Protein AF-A0A7Y0QNZ6-F1 (afdb_monomer)

Mean predicted aligned error: 6.12 Å

Sequence (111 aa):
MGSPKWREQPIQVTLFGSAARREMRHDSDIDLLFIVADGVGDQLYEAISDLAIDAYRLTGNDVRPMVYEVAEVHPAPIFDSIGREGVHIFGDSHWLSRQLNALTTPSLMPT

Solvent-accessible surface area (backbone atoms only — not comparable to full-atom values): 6586 Å² total; per-residue (Å²): 133,80,75,83,80,62,91,62,70,58,54,25,30,32,34,22,67,47,50,42,70,72,65,59,54,91,86,38,57,42,37,32,42,35,35,31,59,71,86,67,61,68,68,48,58,51,52,53,52,52,47,31,53,52,47,21,75,74,68,72,28,56,47,46,80,44,79,39,38,56,87,70,67,62,91,45,76,66,56,57,50,39,72,74,51,36,40,76,74,42,64,50,84,57,50,67,62,52,53,45,50,61,73,67,52,76,82,79,74,84,129

Nearest PDB structures (foldseek):
  7bxo-assembly1_A  TM=7.106E-01  e=1.314E-05  Shewanella oneidensis MR-1
  8xeh-assembly1_E  TM=7.615E-01  e=7.103E-04  Legionella pneumophila
  8xeo-assembly1_A  TM=6.891E-01  e=8.671E-04  Legionella pneumophila
  3byr-assembly1_A-2  TM=7.291E-01  e=3.016E-01  Thermus thermophilus
  3byp-assembly1_B  TM=7.666E-01  e=9.339E-01  unclassified

pLDDT: mean 88.0, std 13.65, range [37.84, 98.31]

Secondary structure (DSSP, 8-state):
-PPP--SS--SEEEEEHHHHTT---TT--EEEEEEE-TT--HHHHHHHHHHHHHHHHHHSSPEEEEEEEGGG----HHHHHHHHH-EEEEE-TTHHHHHHHHHHS------

Structure (mmCIF, N/CA/C/O backbone):
data_AF-A0A7Y0QNZ6-F1
#
_entry.id   AF-A0A7Y0QNZ6-F1
#
loop_
_atom_site.group_PDB
_atom_site.id
_atom_site.type_symbol
_atom_site.label_atom_id
_atom_site.label_alt_id
_atom_site.label_comp_id
_atom_site.label_asym_id
_atom_site.label_entity_id
_atom_site.label_seq_id
_atom_site.pdbx_PDB_ins_code
_atom_site.Cartn_x
_atom_site.Cartn_y
_atom_site.Cartn_z
_atom_site.occupancy
_atom_site.B_iso_or_equiv
_atom_site.auth_seq_id
_atom_site.auth_comp_id
_atom_site.auth_asym_id
_atom_site.auth_atom_id
_atom_site.pdbx_PDB_model_num
ATOM 1 N N . MET A 1 1 ? -12.885 18.423 7.893 1.00 37.84 1 MET A N 1
ATOM 2 C CA . MET A 1 1 ? -11.623 17.695 8.124 1.00 37.84 1 MET A CA 1
ATOM 3 C C . MET A 1 1 ? -10.836 17.772 6.828 1.00 37.84 1 MET A C 1
ATOM 5 O O . MET A 1 1 ? -11.301 17.226 5.838 1.00 37.84 1 MET A O 1
ATOM 9 N N . GLY A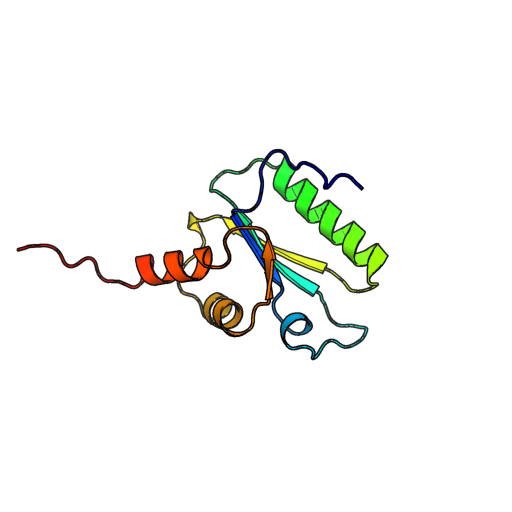 1 2 ? -9.768 18.569 6.765 1.00 44.19 2 GLY A N 1
ATOM 10 C CA . GLY A 1 2 ? -8.930 18.606 5.566 1.00 44.19 2 GLY A CA 1
ATOM 11 C C . GLY A 1 2 ? -8.121 17.320 5.520 1.00 44.19 2 GLY A C 1
ATOM 12 O O . GLY A 1 2 ? -7.447 17.021 6.502 1.00 44.19 2 GLY A O 1
ATOM 13 N N . SER A 1 3 ? -8.218 16.544 4.440 1.00 51.22 3 SER A N 1
ATOM 14 C CA . SER A 1 3 ? -7.315 15.412 4.229 1.00 51.22 3 SER A CA 1
ATOM 15 C C . SER A 1 3 ? -5.879 15.916 4.392 1.00 51.22 3 SER A C 1
ATOM 17 O O . SER A 1 3 ? -5.583 16.996 3.860 1.00 51.22 3 SER A O 1
ATOM 19 N N . PRO A 1 4 ? -4.999 15.214 5.128 1.00 53.31 4 PRO A N 1
ATOM 20 C CA . PRO A 1 4 ? -3.604 15.616 5.201 1.00 53.31 4 PRO A CA 1
ATOM 21 C C . PRO A 1 4 ? -3.090 15.700 3.764 1.00 53.31 4 PRO A C 1
ATOM 23 O O . PRO A 1 4 ? -3.142 14.728 3.012 1.00 53.31 4 PRO A O 1
ATOM 26 N N . LYS A 1 5 ? -2.694 16.901 3.331 1.00 68.69 5 LYS A N 1
ATOM 27 C CA . LYS A 1 5 ? -2.104 17.078 2.006 1.00 68.69 5 LYS A CA 1
ATOM 28 C C . LYS A 1 5 ? -0.682 16.552 2.092 1.00 68.69 5 LYS A C 1
ATOM 30 O O . LYS A 1 5 ? 0.243 17.317 2.348 1.00 68.69 5 LYS A O 1
ATOM 35 N N . TRP A 1 6 ? -0.536 15.240 1.932 1.00 83.62 6 TRP A N 1
ATOM 36 C CA . TRP A 1 6 ? 0.764 14.638 1.688 1.00 83.62 6 TRP A CA 1
ATOM 37 C C . TRP A 1 6 ? 1.369 15.310 0.457 1.00 83.62 6 TRP A C 1
ATOM 39 O O . TRP A 1 6 ? 0.668 15.570 -0.528 1.00 83.62 6 TRP A O 1
ATOM 49 N N . ARG A 1 7 ? 2.646 15.674 0.558 1.00 84.62 7 ARG A N 1
ATOM 50 C CA . ARG A 1 7 ? 3.356 16.405 -0.495 1.00 84.62 7 ARG A CA 1
ATOM 51 C C . ARG A 1 7 ? 3.536 15.541 -1.740 1.00 84.62 7 ARG A C 1
ATOM 53 O O . ARG A 1 7 ? 3.355 16.022 -2.853 1.00 84.62 7 ARG A O 1
ATOM 60 N N . GLU A 1 8 ? 3.846 14.276 -1.505 1.00 90.94 8 GLU A N 1
ATOM 61 C CA . GLU A 1 8 ? 3.847 13.191 -2.475 1.00 90.94 8 GLU A CA 1
ATOM 62 C C . GLU A 1 8 ? 2.693 12.255 -2.121 1.00 90.94 8 GLU A C 1
ATOM 64 O O . GLU A 1 8 ? 2.334 12.122 -0.952 1.00 90.94 8 GLU A O 1
ATOM 69 N N . GLN A 1 9 ? 2.063 11.649 -3.122 1.00 93.69 9 GLN A N 1
ATOM 70 C CA . GLN A 1 9 ? 0.925 10.759 -2.912 1.00 93.69 9 GLN A CA 1
ATOM 71 C C . GLN A 1 9 ? 1.232 9.377 -3.480 1.00 93.69 9 GLN A C 1
ATOM 73 O O . GLN A 1 9 ? 1.895 9.289 -4.517 1.00 93.69 9 GLN A O 1
ATOM 78 N N . PRO A 1 10 ? 0.730 8.304 -2.847 1.00 96.06 10 PRO A N 1
ATOM 79 C CA . PRO A 1 10 ? 0.795 6.984 -3.444 1.00 96.06 10 PRO A CA 1
ATOM 80 C C . PRO A 1 10 ? 0.007 6.976 -4.758 1.00 96.06 10 PRO A C 1
ATOM 82 O O . PRO A 1 10 ? -1.059 7.585 -4.873 1.00 96.06 10 PRO A O 1
ATOM 85 N N . ILE A 1 11 ? 0.525 6.251 -5.742 1.00 97.25 11 ILE A N 1
ATOM 86 C CA . ILE A 1 11 ? -0.128 6.014 -7.032 1.00 97.25 11 ILE A CA 1
ATOM 87 C C . ILE A 1 11 ? -1.416 5.214 -6.829 1.00 97.25 11 ILE A C 1
ATOM 89 O O . ILE A 1 11 ? -2.429 5.469 -7.484 1.00 97.25 11 ILE A O 1
ATOM 93 N N . GLN A 1 12 ? -1.369 4.245 -5.914 1.00 97.31 12 GLN A N 1
ATOM 94 C CA . GLN A 1 12 ? -2.490 3.383 -5.581 1.00 97.31 12 GLN A CA 1
ATOM 95 C C . GLN A 1 12 ? -2.391 2.915 -4.128 1.00 97.31 12 GLN A C 1
ATOM 97 O O . GLN A 1 12 ? -1.305 2.587 -3.651 1.00 97.31 12 GLN A O 1
ATOM 102 N N . VAL A 1 13 ? -3.536 2.835 -3.446 1.00 97.81 13 VAL A N 1
ATOM 103 C CA . VAL A 1 13 ? -3.670 2.165 -2.146 1.00 97.81 13 VAL A CA 1
ATOM 104 C C . VAL A 1 13 ? -4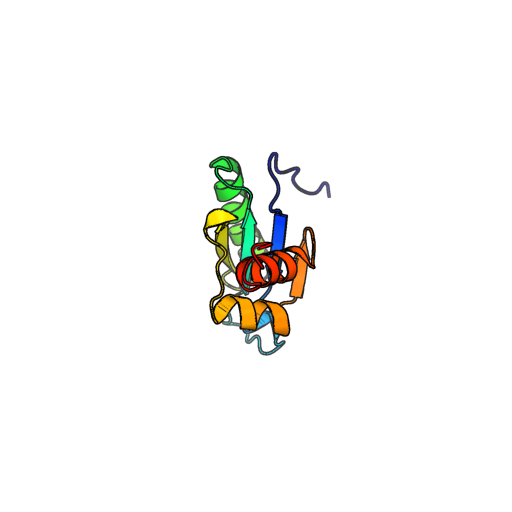.778 1.127 -2.224 1.00 97.81 13 VAL A C 1
ATOM 106 O O . VAL A 1 13 ? -5.890 1.434 -2.666 1.00 97.81 13 VAL A O 1
ATOM 109 N N . THR A 1 14 ? -4.481 -0.093 -1.785 1.00 97.75 14 THR A N 1
ATOM 110 C CA . THR A 1 14 ? -5.423 -1.217 -1.803 1.00 97.75 14 THR A CA 1
ATOM 111 C C . THR A 1 14 ? -5.413 -1.927 -0.458 1.00 97.75 14 THR A C 1
ATOM 113 O O . THR A 1 14 ? -4.362 -2.354 0.010 1.00 97.75 14 THR A O 1
ATOM 116 N N . LEU A 1 15 ? -6.584 -2.075 0.154 1.00 95.81 15 LEU A N 1
ATOM 117 C CA . LEU A 1 15 ? -6.790 -2.957 1.298 1.00 95.81 15 LEU A CA 1
ATOM 118 C C . LEU A 1 15 ? -6.849 -4.398 0.801 1.00 95.81 15 LEU A C 1
ATOM 120 O O . LEU A 1 15 ? -7.573 -4.692 -0.150 1.00 95.81 15 LEU A O 1
ATOM 124 N N . PHE A 1 16 ? -6.125 -5.303 1.443 1.00 94.06 16 PHE A N 1
ATOM 125 C CA . PHE A 1 16 ? -6.137 -6.717 1.083 1.00 94.06 16 PHE A CA 1
ATOM 126 C C . PHE A 1 16 ? -6.155 -7.605 2.331 1.00 94.06 16 PHE A C 1
ATOM 128 O O . PHE A 1 16 ? -6.430 -7.141 3.436 1.00 94.06 16 PHE A O 1
ATOM 135 N N . GLY A 1 17 ? -5.973 -8.911 2.142 1.00 89.38 17 GLY A N 1
ATOM 136 C CA . GLY A 1 17 ? -5.968 -9.858 3.252 1.00 89.38 17 GLY A CA 1
ATOM 137 C C . GLY A 1 17 ? -7.363 -10.124 3.824 1.00 89.38 17 GLY A C 1
ATOM 138 O O . GLY A 1 17 ? -8.377 -10.058 3.122 1.00 89.38 17 GLY A O 1
ATOM 139 N N . SER A 1 18 ? -7.411 -10.488 5.104 1.00 84.44 18 SER A N 1
ATOM 140 C CA . SER A 1 18 ? -8.642 -10.880 5.814 1.00 84.44 18 SER A CA 1
ATOM 141 C C . SER A 1 18 ? -9.688 -9.756 5.850 1.00 84.44 18 SER A C 1
ATOM 143 O O . SER A 1 18 ? -10.889 -10.019 5.732 1.00 84.44 18 SER A O 1
ATOM 145 N N . ALA A 1 19 ? -9.230 -8.505 5.936 1.00 82.19 19 ALA A N 1
ATOM 146 C CA . ALA A 1 19 ? -10.057 -7.303 5.917 1.00 82.19 19 ALA A CA 1
ATOM 147 C C . ALA A 1 19 ? -10.842 -7.147 4.615 1.00 82.19 19 ALA A C 1
ATOM 149 O O . ALA A 1 19 ? -12.055 -6.929 4.638 1.00 82.19 19 ALA A O 1
ATOM 150 N N . ALA A 1 20 ? -10.180 -7.344 3.476 1.00 83.75 20 ALA A N 1
ATOM 151 C CA . ALA A 1 20 ? -10.832 -7.267 2.174 1.00 83.75 20 ALA A CA 1
ATOM 152 C C . ALA A 1 20 ? -11.845 -8.408 1.953 1.00 83.75 20 ALA A C 1
ATOM 154 O O . ALA A 1 20 ? -12.908 -8.195 1.367 1.00 83.75 20 ALA A O 1
ATOM 155 N N . ARG A 1 21 ? -11.571 -9.601 2.500 1.00 82.75 21 ARG A N 1
ATOM 156 C CA . ARG A 1 21 ? -12.446 -10.785 2.389 1.00 82.75 21 ARG A CA 1
ATOM 157 C C . ARG A 1 21 ? -13.664 -10.765 3.320 1.00 82.75 21 ARG A C 1
ATOM 159 O O . ARG A 1 21 ? -14.487 -11.671 3.244 1.00 82.75 21 ARG A O 1
ATOM 166 N N . ARG A 1 22 ? -13.816 -9.741 4.174 1.00 75.06 22 ARG A N 1
ATOM 167 C CA . ARG A 1 22 ? -14.837 -9.673 5.247 1.00 75.06 22 ARG A CA 1
ATOM 168 C C . ARG A 1 22 ? -14.764 -10.839 6.239 1.00 75.06 22 ARG A C 1
ATOM 170 O O . ARG A 1 22 ? -15.758 -11.187 6.871 1.00 75.06 22 ARG A O 1
ATOM 177 N N . GLU A 1 23 ? -13.579 -11.413 6.397 1.00 76.19 23 GLU A N 1
ATOM 178 C CA . GLU A 1 23 ? -13.296 -12.496 7.345 1.00 76.19 23 GLU A CA 1
ATOM 179 C C . GLU A 1 23 ? -12.591 -11.974 8.605 1.00 76.19 23 GLU A C 1
ATOM 181 O O . GLU A 1 23 ? -12.111 -12.758 9.424 1.00 76.19 23 GLU A O 1
ATOM 186 N N . MET A 1 24 ? -12.519 -10.646 8.758 1.00 66.75 24 MET A N 1
ATOM 187 C CA . MET A 1 24 ? -11.899 -9.993 9.903 1.00 66.75 24 MET A CA 1
ATOM 188 C C . MET A 1 24 ? -12.528 -10.445 11.217 1.00 66.75 24 MET A C 1
ATOM 190 O O . MET A 1 24 ? -13.738 -10.348 11.435 1.00 66.75 24 MET A O 1
ATOM 194 N N . ARG A 1 25 ? -11.653 -10.886 12.113 1.00 69.50 25 ARG A N 1
ATOM 195 C CA . ARG A 1 25 ? -11.915 -11.051 13.539 1.00 69.50 25 ARG A CA 1
ATOM 196 C C . ARG A 1 25 ? -11.371 -9.823 14.272 1.00 69.50 25 ARG A C 1
ATOM 198 O O . ARG A 1 25 ? -10.655 -9.017 13.689 1.00 69.50 25 ARG A O 1
ATOM 205 N N . HIS A 1 26 ? -11.704 -9.684 15.551 1.00 67.94 26 HIS A N 1
ATOM 206 C CA . HIS A 1 26 ? -11.256 -8.551 16.375 1.00 67.94 26 HIS A CA 1
ATOM 207 C C . HIS A 1 26 ? -9.734 -8.478 16.596 1.00 67.94 26 HIS A C 1
ATOM 209 O O . HIS A 1 26 ? -9.256 -7.478 17.112 1.00 67.94 26 HIS A O 1
ATOM 215 N N . ASP A 1 27 ? -8.996 -9.530 16.250 1.00 67.88 27 ASP A N 1
ATOM 216 C CA . ASP A 1 27 ? -7.539 -9.650 16.353 1.00 67.88 27 ASP A CA 1
ATOM 217 C C . ASP A 1 27 ? -6.846 -9.682 14.980 1.00 67.88 27 ASP A C 1
ATOM 219 O O . ASP A 1 27 ? -5.674 -10.035 14.881 1.00 67.88 27 ASP A O 1
ATOM 223 N N . SER A 1 28 ? -7.575 -9.380 13.902 1.00 82.00 28 SER A N 1
ATOM 224 C CA . SER A 1 28 ? -7.030 -9.436 12.548 1.00 82.00 28 SER A CA 1
ATOM 225 C C . SER A 1 28 ? -6.298 -8.152 12.183 1.00 82.00 28 SER A C 1
ATOM 227 O O . SER A 1 28 ? -6.823 -7.059 12.373 1.00 82.00 28 SER A O 1
ATOM 229 N N . ASP A 1 29 ? -5.126 -8.300 11.573 1.00 88.88 29 ASP A N 1
ATOM 230 C CA . ASP A 1 29 ? -4.396 -7.177 10.995 1.00 88.88 29 ASP A CA 1
ATOM 231 C C . ASP A 1 29 ? -5.172 -6.539 9.824 1.00 88.88 29 ASP A C 1
ATOM 233 O O . ASP A 1 29 ? -5.951 -7.193 9.121 1.00 88.88 29 ASP A O 1
ATOM 237 N N . ILE A 1 30 ? -4.933 -5.250 9.595 1.00 91.56 30 ILE A N 1
ATOM 238 C CA . ILE A 1 30 ? -5.390 -4.494 8.429 1.00 91.56 30 ILE A CA 1
ATOM 239 C C . ILE A 1 30 ? -4.200 -4.332 7.481 1.00 91.56 30 ILE A C 1
ATOM 241 O O . ILE A 1 30 ? -3.331 -3.485 7.698 1.00 91.56 30 ILE A O 1
ATOM 245 N N . ASP A 1 31 ? -4.177 -5.122 6.411 1.00 95.06 31 ASP A N 1
ATOM 246 C CA . ASP A 1 31 ? -3.098 -5.096 5.423 1.00 95.06 31 ASP A CA 1
ATOM 247 C C . ASP A 1 31 ? -3.381 -4.075 4.309 1.00 95.06 31 ASP A C 1
ATOM 249 O O . ASP A 1 31 ? -4.383 -4.166 3.588 1.00 95.06 31 ASP A O 1
ATOM 253 N N . LEU A 1 32 ? -2.482 -3.104 4.138 1.00 96.94 32 LEU A N 1
ATOM 254 C CA . LEU A 1 32 ? -2.603 -2.052 3.126 1.00 96.94 32 LEU A CA 1
ATOM 255 C C . LEU A 1 32 ? -1.415 -2.088 2.171 1.00 96.94 32 LEU A C 1
ATOM 257 O O . LEU A 1 32 ? -0.276 -1.912 2.589 1.00 96.94 32 LEU A O 1
ATOM 261 N N . LEU A 1 33 ? -1.678 -2.264 0.878 1.00 97.81 33 LEU A N 1
ATOM 262 C CA . LEU A 1 33 ? -0.672 -2.120 -0.169 1.00 97.81 33 LEU A CA 1
ATOM 263 C C . LEU A 1 33 ? -0.634 -0.661 -0.611 1.00 97.81 33 LEU A C 1
ATOM 265 O O . LEU A 1 33 ? -1.649 -0.139 -1.074 1.00 97.81 33 LEU A O 1
ATOM 269 N N . PHE A 1 34 ? 0.542 -0.051 -0.539 1.00 98.31 34 PHE A N 1
ATOM 270 C CA . PHE A 1 34 ? 0.859 1.248 -1.110 1.00 98.31 34 PHE A CA 1
ATOM 271 C C . PHE A 1 34 ? 1.804 1.050 -2.289 1.00 98.31 34 PHE A C 1
ATOM 273 O O . PHE A 1 34 ? 2.895 0.511 -2.126 1.00 98.31 34 PHE A O 1
ATOM 280 N N . ILE A 1 35 ? 1.395 1.519 -3.465 1.00 97.94 35 ILE A N 1
ATOM 281 C CA . ILE A 1 35 ? 2.303 1.696 -4.596 1.00 97.94 35 ILE A CA 1
ATOM 282 C C . ILE A 1 35 ? 2.700 3.163 -4.656 1.00 97.94 35 ILE A C 1
ATOM 284 O O . ILE A 1 35 ? 1.831 4.039 -4.717 1.00 97.94 35 ILE A O 1
ATOM 288 N N . VAL A 1 36 ? 3.998 3.429 -4.667 1.00 97.62 36 VAL A N 1
ATOM 289 C CA . VAL A 1 36 ? 4.572 4.776 -4.719 1.00 97.62 36 VAL A CA 1
ATOM 290 C C . VAL A 1 36 ? 5.459 4.927 -5.952 1.00 97.62 36 VAL A C 1
ATOM 292 O O . VAL A 1 36 ? 5.864 3.935 -6.551 1.00 97.62 36 VAL A O 1
ATOM 295 N N . ALA A 1 37 ? 5.709 6.167 -6.377 1.00 96.94 37 ALA A N 1
ATOM 296 C CA . ALA A 1 37 ? 6.666 6.423 -7.451 1.00 96.94 37 ALA A CA 1
ATOM 297 C C . ALA A 1 37 ? 8.087 6.034 -7.012 1.00 96.94 37 ALA A C 1
ATOM 299 O O . ALA A 1 37 ? 8.386 6.034 -5.820 1.00 96.94 37 ALA A O 1
ATOM 300 N N . ASP A 1 38 ? 8.958 5.731 -7.970 1.00 96.44 38 ASP A N 1
ATOM 301 C CA . ASP A 1 38 ? 10.356 5.421 -7.664 1.00 96.44 38 ASP A CA 1
ATOM 302 C C . ASP A 1 38 ? 11.060 6.649 -7.067 1.00 96.44 38 ASP A C 1
ATOM 304 O O . ASP A 1 38 ? 10.937 7.762 -7.595 1.00 96.44 38 ASP A O 1
ATOM 308 N N . GLY A 1 39 ? 11.807 6.450 -5.979 1.00 95.31 39 GLY A N 1
ATOM 309 C CA . GLY A 1 39 ? 12.575 7.515 -5.330 1.00 95.31 39 GLY A CA 1
ATOM 310 C C . GLY A 1 39 ? 11.741 8.597 -4.631 1.00 95.31 39 GLY A C 1
ATOM 311 O O . G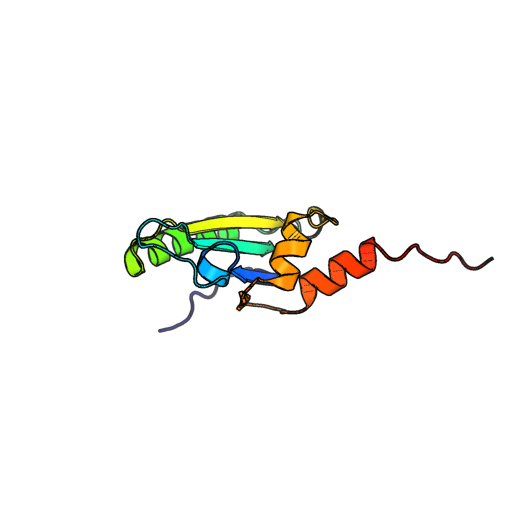LY A 1 39 ? 12.201 9.739 -4.531 1.00 95.31 39 GLY A O 1
ATOM 312 N N . VAL A 1 40 ? 10.532 8.265 -4.162 1.00 94.44 40 VAL A N 1
ATOM 313 C CA . VAL A 1 40 ? 9.754 9.147 -3.269 1.00 94.44 40 VAL A CA 1
ATOM 314 C C . VAL A 1 40 ? 10.536 9.484 -1.999 1.00 94.44 40 VAL A C 1
ATOM 316 O O . VAL A 1 40 ? 11.325 8.681 -1.500 1.00 94.44 40 VAL A O 1
ATOM 319 N N . GLY A 1 41 ? 10.315 10.679 -1.452 1.00 93.94 41 GLY A N 1
ATOM 320 C CA . GLY A 1 41 ? 11.016 11.114 -0.249 1.00 93.94 41 GLY A CA 1
ATOM 321 C C . GLY A 1 41 ? 10.558 10.398 1.027 1.00 93.94 41 GLY A C 1
ATOM 322 O O . GLY A 1 41 ? 9.402 9.990 1.158 1.00 93.94 41 GLY A O 1
ATOM 323 N N . ASP A 1 42 ? 11.442 10.367 2.031 1.00 94.19 42 ASP A N 1
ATOM 324 C CA . ASP A 1 42 ? 11.193 9.801 3.371 1.00 94.19 42 ASP A CA 1
ATOM 325 C C . ASP A 1 42 ? 9.896 10.318 4.023 1.00 94.19 42 ASP A C 1
ATOM 327 O O . ASP A 1 42 ? 9.215 9.588 4.740 1.00 94.19 42 ASP A O 1
ATOM 331 N N . GLN A 1 43 ? 9.492 11.553 3.703 1.00 94.00 43 GLN A N 1
ATOM 332 C CA . GLN A 1 43 ? 8.259 12.179 4.200 1.00 94.00 43 GLN A CA 1
ATOM 333 C C . GLN A 1 43 ? 6.998 11.367 3.873 1.00 94.00 43 GLN A C 1
ATOM 335 O O . GLN A 1 43 ? 6.036 11.397 4.640 1.00 94.00 43 GLN A O 1
ATOM 340 N N . LEU A 1 44 ? 6.969 10.655 2.740 1.00 94.94 44 LEU A N 1
ATOM 341 C CA . LEU A 1 44 ? 5.833 9.804 2.395 1.00 94.94 44 LEU A CA 1
ATOM 342 C C . LEU A 1 44 ? 5.799 8.542 3.267 1.00 94.94 44 LEU A C 1
ATOM 344 O O . LEU A 1 44 ? 4.732 8.156 3.739 1.00 94.94 44 LEU A O 1
ATOM 348 N N . TYR A 1 45 ? 6.955 7.933 3.532 1.00 95.00 45 TYR A N 1
ATOM 349 C CA . TYR A 1 45 ? 7.064 6.769 4.413 1.00 95.00 45 TYR A CA 1
ATOM 350 C C . TYR A 1 45 ? 6.694 7.113 5.864 1.00 95.00 45 TYR A C 1
ATOM 352 O O . TYR A 1 45 ? 5.974 6.353 6.520 1.00 95.00 45 TYR A O 1
ATOM 360 N N . GLU A 1 46 ? 7.114 8.286 6.346 1.00 95.31 46 GLU A N 1
ATOM 361 C CA . GLU A 1 46 ? 6.690 8.838 7.639 1.00 95.31 46 GLU A CA 1
ATOM 362 C C . GLU A 1 46 ? 5.167 9.025 7.683 1.00 95.31 46 GLU A C 1
ATOM 364 O O . GLU A 1 46 ? 4.508 8.533 8.597 1.00 95.31 46 GLU A O 1
ATO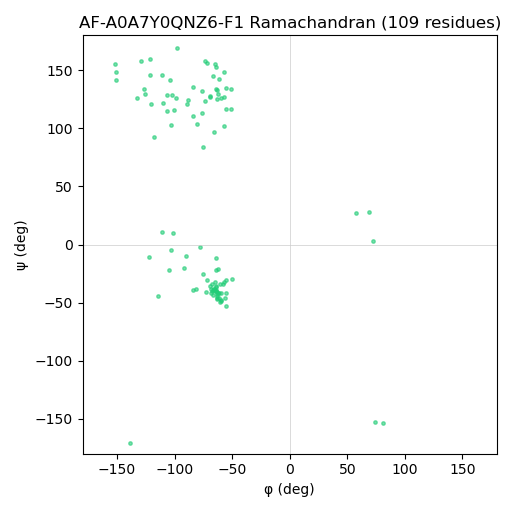M 369 N N . ALA A 1 47 ? 4.580 9.633 6.648 1.00 95.25 47 ALA A N 1
ATOM 370 C CA . ALA A 1 47 ? 3.137 9.859 6.583 1.00 95.25 47 ALA A CA 1
ATOM 371 C C . ALA A 1 47 ? 2.315 8.555 6.532 1.00 95.25 47 ALA A C 1
ATOM 373 O O . ALA A 1 47 ? 1.231 8.481 7.116 1.00 95.25 47 ALA A O 1
ATOM 374 N N . ILE A 1 48 ? 2.822 7.514 5.861 1.00 96.00 48 ILE A N 1
ATOM 375 C CA . ILE A 1 48 ? 2.217 6.172 5.854 1.00 96.00 48 ILE A CA 1
ATOM 376 C C . ILE A 1 48 ? 2.295 5.534 7.249 1.00 96.00 48 ILE A C 1
ATOM 378 O O . ILE A 1 48 ? 1.334 4.901 7.693 1.00 96.00 48 ILE A O 1
ATOM 382 N N . SER A 1 49 ? 3.408 5.723 7.959 1.00 95.25 49 SER A N 1
ATOM 383 C CA . SER A 1 49 ? 3.584 5.221 9.327 1.00 95.25 49 SER A CA 1
ATOM 384 C C . SER A 1 49 ? 2.637 5.917 10.310 1.00 95.25 49 SER A C 1
ATOM 386 O O . SER A 1 49 ? 1.966 5.250 11.099 1.00 95.25 49 SER A O 1
ATOM 388 N N . ASP A 1 50 ? 2.498 7.241 10.210 1.00 95.19 50 ASP A N 1
ATOM 389 C CA . ASP A 1 50 ? 1.545 8.020 11.007 1.00 95.19 50 ASP A CA 1
ATOM 390 C C . ASP A 1 50 ? 0.096 7.591 10.738 1.00 95.19 50 ASP A C 1
ATOM 392 O O . ASP A 1 50 ? -0.692 7.410 11.670 1.00 95.19 50 ASP A O 1
ATOM 396 N N . LEU A 1 51 ? -0.247 7.340 9.469 1.00 94.38 51 LEU A N 1
ATOM 397 C CA . LEU A 1 51 ? -1.556 6.809 9.091 1.00 94.38 51 LEU A CA 1
ATOM 398 C C . LEU A 1 51 ? -1.834 5.453 9.750 1.00 94.38 51 LEU A C 1
ATOM 400 O O . LEU A 1 51 ? -2.952 5.229 10.214 1.00 94.38 51 LEU A O 1
ATOM 404 N N . ALA A 1 52 ? -0.847 4.555 9.806 1.00 94.56 52 ALA A N 1
ATOM 405 C CA . ALA A 1 52 ? -1.003 3.256 10.456 1.00 94.56 52 ALA A CA 1
ATOM 406 C C . ALA A 1 52 ? -1.291 3.408 11.959 1.00 94.56 52 ALA A C 1
ATOM 408 O O . ALA A 1 52 ? -2.189 2.750 12.486 1.00 94.56 52 ALA A O 1
ATOM 409 N N . ILE A 1 53 ? -0.598 4.333 12.633 1.00 94.81 53 ILE A N 1
ATOM 410 C CA . ILE A 1 53 ? -0.824 4.647 14.051 1.00 94.81 53 ILE A CA 1
ATOM 411 C C . ILE A 1 53 ? -2.237 5.201 14.270 1.00 94.81 53 ILE A C 1
ATOM 413 O O . ILE A 1 53 ? -2.941 4.778 15.191 1.00 94.81 53 ILE A O 1
ATOM 417 N N . ASP A 1 54 ? -2.670 6.144 13.437 1.00 94.31 54 ASP A N 1
ATOM 418 C CA . ASP A 1 54 ? -3.990 6.757 13.571 1.00 94.31 54 ASP A CA 1
ATOM 419 C C . ASP A 1 54 ? -5.122 5.769 13.262 1.00 94.31 54 ASP A C 1
ATOM 421 O O . ASP A 1 54 ? -6.138 5.742 13.962 1.00 94.31 54 ASP A O 1
ATOM 425 N N . ALA A 1 55 ? -4.935 4.897 12.273 1.00 91.88 55 ALA A N 1
ATOM 426 C CA . ALA A 1 55 ? -5.885 3.840 11.959 1.00 91.88 55 ALA A CA 1
ATOM 427 C C . ALA A 1 55 ? -5.935 2.755 13.053 1.00 91.88 55 ALA A C 1
ATOM 429 O O . ALA A 1 55 ? -7.032 2.298 13.390 1.00 91.88 55 ALA A O 1
ATOM 430 N N . TYR A 1 56 ? -4.810 2.412 13.691 1.00 92.25 56 TYR A N 1
ATOM 431 C CA . TYR A 1 56 ? -4.809 1.567 14.893 1.00 92.25 56 TYR A CA 1
ATOM 432 C C . TYR A 1 56 ? -5.618 2.212 16.024 1.00 92.25 56 TYR A C 1
ATOM 434 O O . TYR A 1 56 ? -6.510 1.581 16.587 1.00 92.25 56 TYR A O 1
ATOM 442 N N . ARG A 1 57 ? -5.390 3.499 16.319 1.00 92.69 57 ARG A N 1
ATOM 443 C CA . ARG A 1 57 ? -6.145 4.223 17.362 1.00 92.69 57 ARG A CA 1
ATOM 444 C C . ARG A 1 57 ? -7.650 4.227 17.108 1.00 92.69 57 ARG A C 1
ATOM 446 O O . ARG A 1 57 ? -8.425 4.220 18.061 1.00 92.69 57 ARG A O 1
ATOM 453 N N . LEU A 1 58 ? -8.059 4.268 15.841 1.00 90.50 58 LEU A N 1
ATOM 454 C CA . LEU A 1 58 ? -9.466 4.308 15.457 1.00 90.50 58 LEU A CA 1
ATOM 455 C C . LEU A 1 58 ? -10.130 2.926 15.469 1.00 90.50 58 LEU A C 1
ATOM 457 O O . LEU A 1 58 ? -11.304 2.814 15.814 1.00 90.50 58 LEU A O 1
ATOM 461 N N . THR A 1 59 ? -9.406 1.891 15.048 1.00 88.44 59 THR A N 1
ATOM 462 C CA . THR A 1 59 ? -9.986 0.564 14.788 1.00 88.44 59 THR A CA 1
ATOM 463 C C . THR A 1 59 ? -9.666 -0.465 15.869 1.00 88.44 59 THR A C 1
ATOM 465 O O . THR A 1 59 ? -10.385 -1.454 15.981 1.00 88.44 59 THR A O 1
ATOM 468 N N . GLY A 1 60 ? -8.600 -0.253 16.644 1.00 90.50 60 GLY A N 1
ATOM 469 C CA . GLY A 1 60 ? -8.034 -1.225 17.579 1.00 90.50 60 GLY A CA 1
ATOM 470 C C . GLY A 1 60 ? -7.296 -2.393 16.917 1.00 90.50 60 GLY A C 1
ATOM 471 O O . GLY A 1 60 ? -6.848 -3.281 17.634 1.00 90.50 60 GLY A O 1
ATOM 472 N N . ASN A 1 61 ? -7.178 -2.411 15.584 1.00 89.31 61 ASN A N 1
ATOM 473 C CA . ASN A 1 61 ? -6.489 -3.464 14.838 1.00 89.31 61 ASN A CA 1
ATOM 474 C C . ASN A 1 61 ? -5.122 -2.961 14.377 1.00 89.31 61 ASN A C 1
ATOM 476 O O . ASN A 1 61 ? -5.002 -1.806 13.954 1.00 89.31 61 ASN A O 1
ATOM 480 N N . ASP A 1 62 ? -4.112 -3.828 14.418 1.00 91.56 62 ASP A N 1
ATOM 481 C CA . ASP A 1 62 ? -2.789 -3.519 13.880 1.00 91.56 62 ASP A CA 1
ATOM 482 C C . ASP A 1 62 ? -2.885 -3.269 12.375 1.00 91.56 62 ASP A C 1
ATOM 484 O O . ASP A 1 62 ? -3.466 -4.051 11.626 1.00 91.56 62 ASP A O 1
ATOM 488 N N . VAL A 1 63 ? -2.316 -2.156 11.920 1.00 93.69 63 VAL A N 1
ATOM 489 C CA . VAL A 1 63 ? -2.272 -1.799 10.501 1.00 93.69 63 VAL A CA 1
ATOM 490 C C . VAL A 1 63 ? -0.884 -2.115 9.977 1.00 93.69 63 VAL A C 1
ATOM 492 O O . VAL A 1 63 ? 0.112 -1.677 10.552 1.00 93.69 63 VAL A O 1
ATOM 495 N N . ARG A 1 64 ? -0.817 -2.860 8.873 1.00 95.38 64 ARG A N 1
ATOM 496 C CA . ARG A 1 64 ? 0.427 -3.311 8.245 1.00 95.38 64 ARG A CA 1
ATOM 497 C C . ARG A 1 64 ? 0.551 -2.733 6.837 1.00 95.38 64 ARG A C 1
ATOM 499 O O . ARG A 1 64 ? 0.040 -3.317 5.878 1.00 95.38 64 ARG A O 1
ATOM 506 N N . PRO A 1 65 ? 1.207 -1.571 6.686 1.00 96.62 65 PRO A N 1
ATOM 507 C CA . PRO A 1 65 ? 1.535 -1.038 5.376 1.00 96.62 65 PRO A CA 1
ATOM 508 C C . PRO A 1 65 ? 2.609 -1.893 4.696 1.00 96.62 65 PRO A C 1
ATOM 510 O O . PRO A 1 65 ? 3.684 -2.116 5.250 1.00 96.62 65 PRO A O 1
ATOM 513 N N . MET A 1 66 ? 2.337 -2.321 3.470 1.00 97.06 66 MET A N 1
ATOM 514 C CA . MET A 1 66 ? 3.327 -2.832 2.528 1.00 97.06 66 MET A CA 1
ATOM 515 C C . MET A 1 66 ? 3.535 -1.773 1.454 1.00 97.06 66 MET A C 1
ATOM 517 O O . MET A 1 66 ? 2.606 -1.464 0.711 1.00 97.06 66 MET A O 1
ATOM 521 N N . VAL A 1 67 ? 4.735 -1.205 1.387 1.00 97.56 67 VAL A N 1
ATOM 522 C CA . VAL A 1 67 ? 5.076 -0.155 0.422 1.00 97.56 67 VAL A CA 1
ATOM 523 C C . VAL A 1 67 ? 5.969 -0.753 -0.655 1.00 97.56 67 VAL A C 1
ATOM 525 O O . VAL A 1 67 ? 6.944 -1.420 -0.324 1.00 97.56 67 VAL A O 1
ATOM 528 N N . TYR A 1 68 ? 5.602 -0.534 -1.914 1.00 97.69 68 TYR A N 1
ATOM 529 C CA . TYR A 1 68 ? 6.383 -0.912 -3.089 1.00 97.69 68 TYR A CA 1
ATOM 530 C C . TYR A 1 68 ? 6.578 0.307 -3.980 1.00 97.69 68 TYR A C 1
ATOM 532 O O . TYR A 1 68 ? 5.609 1.011 -4.295 1.00 97.69 68 TYR A O 1
ATOM 540 N N . GLU A 1 69 ? 7.806 0.518 -4.434 1.00 97.50 69 GLU A N 1
ATOM 541 C CA . GLU A 1 69 ? 8.077 1.412 -5.555 1.00 97.50 69 GLU A CA 1
ATOM 542 C C . GLU A 1 69 ? 7.630 0.761 -6.875 1.00 97.50 69 GLU A C 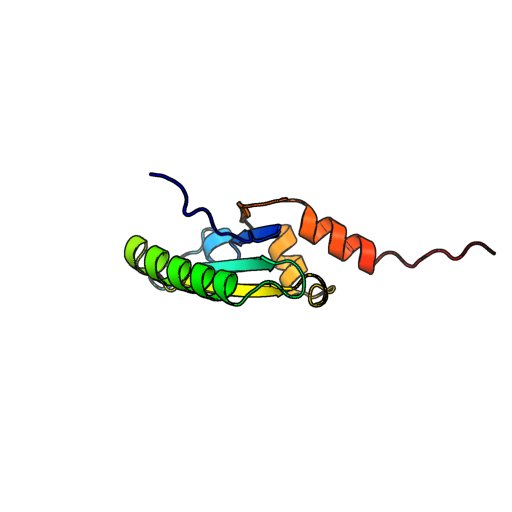1
ATOM 544 O O . GLU A 1 69 ? 7.492 -0.463 -6.977 1.00 97.50 69 GLU A O 1
ATOM 549 N N . VAL A 1 70 ? 7.385 1.564 -7.914 1.00 97.38 70 VAL A N 1
ATOM 550 C CA . VAL A 1 70 ? 6.924 1.068 -9.225 1.00 97.38 70 VAL A CA 1
ATOM 551 C C . VAL A 1 70 ? 7.878 0.016 -9.786 1.00 97.38 70 VAL A C 1
ATOM 553 O O . VAL A 1 70 ? 7.424 -1.001 -10.322 1.00 97.38 70 VAL A O 1
ATOM 556 N N . ALA A 1 71 ? 9.182 0.246 -9.647 1.00 96.56 71 ALA A N 1
ATOM 557 C CA . ALA A 1 71 ? 10.231 -0.643 -10.120 1.00 96.56 71 ALA A CA 1
ATOM 558 C C . ALA A 1 71 ? 10.234 -2.007 -9.416 1.00 96.56 71 ALA A C 1
ATOM 560 O O . ALA A 1 71 ? 10.736 -2.9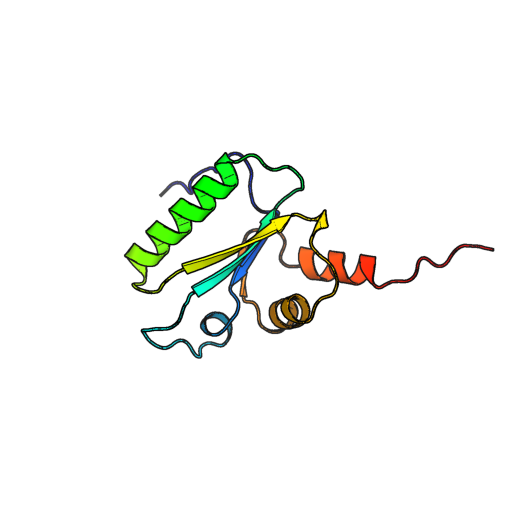70 -9.987 1.00 96.56 71 ALA A O 1
ATOM 561 N N . GLU A 1 72 ? 9.654 -2.114 -8.220 1.00 96.06 72 GLU A N 1
ATOM 562 C CA . GLU A 1 72 ? 9.589 -3.352 -7.436 1.00 96.06 72 GLU A CA 1
ATOM 563 C C . GLU A 1 72 ? 8.331 -4.182 -7.747 1.00 96.06 72 GLU A C 1
ATOM 565 O O . GLU A 1 72 ? 8.205 -5.336 -7.325 1.00 96.06 72 GLU A O 1
ATOM 570 N N . VAL A 1 73 ? 7.381 -3.613 -8.497 1.00 96.19 73 VAL A N 1
ATOM 571 C CA . VAL A 1 73 ? 6.143 -4.293 -8.881 1.00 96.19 73 VAL A CA 1
ATOM 572 C C . VAL A 1 73 ? 6.408 -5.218 -10.066 1.00 96.19 73 VAL A C 1
ATOM 574 O O . VAL A 1 73 ? 6.495 -4.800 -11.223 1.00 96.19 73 VAL A O 1
ATOM 577 N N . HIS A 1 74 ? 6.480 -6.512 -9.776 1.00 94.81 74 HIS A N 1
ATOM 578 C CA . HIS A 1 74 ? 6.636 -7.583 -10.758 1.00 94.81 74 HIS A CA 1
ATOM 579 C C . HIS A 1 74 ? 5.580 -8.671 -10.549 1.00 94.81 74 HIS A C 1
ATOM 581 O O . HIS A 1 74 ? 5.063 -8.792 -9.440 1.00 94.81 74 HIS A O 1
ATOM 587 N N . PRO A 1 75 ? 5.257 -9.492 -11.568 1.00 93.94 75 PRO A N 1
ATOM 588 C CA . PRO A 1 75 ? 4.339 -10.615 -11.404 1.00 93.94 75 PRO A CA 1
ATOM 589 C C . PRO A 1 75 ? 4.722 -11.504 -10.215 1.00 93.94 75 PRO A C 1
ATOM 591 O O . PRO A 1 75 ? 5.789 -12.116 -10.190 1.00 93.94 75 PRO A O 1
ATOM 594 N N . ALA A 1 76 ? 3.838 -11.558 -9.221 1.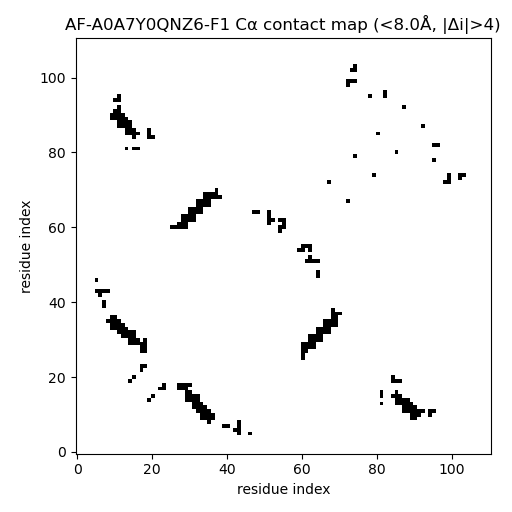00 92.81 76 ALA A N 1
ATOM 595 C CA . ALA A 1 76 ? 4.010 -12.350 -8.015 1.00 92.81 76 ALA A CA 1
ATOM 596 C C . ALA A 1 76 ? 2.635 -12.776 -7.473 1.00 92.81 76 ALA A C 1
ATOM 598 O O . ALA A 1 76 ? 1.680 -11.998 -7.573 1.00 92.81 76 ALA A O 1
ATOM 599 N N . PRO A 1 77 ? 2.525 -13.953 -6.822 1.00 92.62 77 PRO A N 1
ATOM 600 C CA . PRO A 1 77 ? 1.242 -14.474 -6.338 1.00 92.62 77 PRO A CA 1
ATOM 601 C C . PRO A 1 77 ? 0.472 -13.518 -5.416 1.00 92.62 77 PRO A C 1
ATOM 603 O O . PRO A 1 77 ? -0.759 -13.528 -5.389 1.00 92.62 77 PRO A O 1
ATOM 606 N N . ILE A 1 78 ? 1.189 -12.676 -4.663 1.00 92.44 78 ILE A N 1
ATOM 607 C CA . ILE A 1 78 ? 0.579 -11.662 -3.801 1.00 92.44 78 ILE A CA 1
ATOM 608 C C . ILE A 1 78 ? -0.216 -10.637 -4.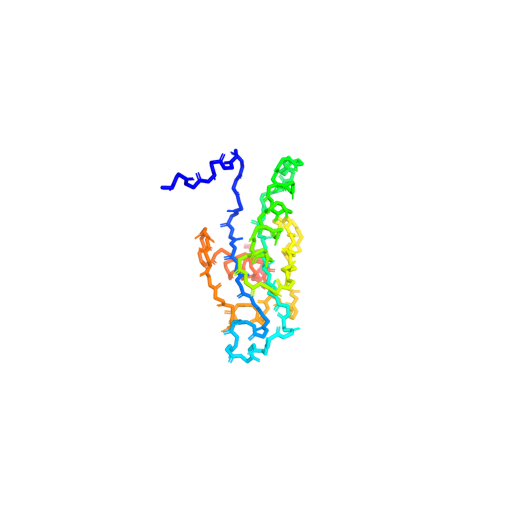614 1.00 92.44 78 ILE A C 1
ATOM 610 O O . ILE A 1 78 ? -1.359 -10.347 -4.269 1.00 92.44 78 ILE A O 1
ATOM 614 N N . PHE A 1 79 ? 0.322 -10.148 -5.732 1.00 95.38 79 PHE A N 1
ATOM 615 C CA . PHE A 1 79 ? -0.374 -9.164 -6.553 1.00 95.38 79 PHE A CA 1
ATOM 616 C C . PHE A 1 79 ? -1.556 -9.770 -7.309 1.00 95.38 79 PHE A C 1
ATOM 618 O O . PHE A 1 79 ? -2.566 -9.092 -7.480 1.00 95.38 79 PHE A O 1
ATOM 625 N N . ASP A 1 80 ? -1.493 -11.055 -7.671 1.00 91.88 80 ASP A N 1
ATOM 626 C CA . ASP A 1 80 ? -2.648 -11.769 -8.225 1.00 91.88 80 ASP A CA 1
ATOM 627 C C . ASP A 1 80 ? -3.789 -11.860 -7.203 1.00 91.88 80 ASP A C 1
ATOM 629 O O . ASP A 1 80 ? -4.958 -11.664 -7.541 1.00 91.88 80 ASP A O 1
ATOM 633 N N . SER A 1 81 ? -3.461 -12.148 -5.937 1.00 92.31 81 SER A N 1
ATOM 634 C CA . SER A 1 81 ? -4.446 -12.159 -4.849 1.00 92.31 81 SER A CA 1
ATOM 635 C C . SER A 1 81 ? -5.050 -10.773 -4.636 1.00 92.31 81 SER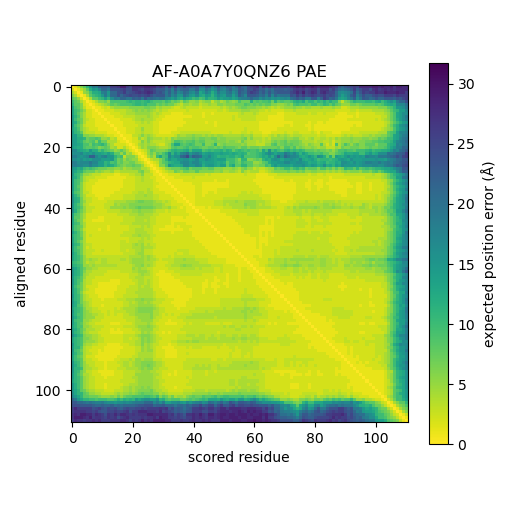 A C 1
ATOM 637 O O . SER A 1 81 ? -6.270 -10.655 -4.528 1.00 92.31 81 SER A O 1
ATOM 639 N N . ILE A 1 82 ? -4.217 -9.732 -4.600 1.00 94.50 82 ILE A N 1
ATOM 640 C CA . ILE A 1 82 ? -4.660 -8.346 -4.412 1.00 94.50 82 ILE A CA 1
ATOM 641 C C . ILE A 1 82 ? -5.525 -7.889 -5.591 1.00 94.50 82 ILE A C 1
ATOM 643 O O . ILE A 1 82 ? -6.553 -7.256 -5.379 1.00 94.50 82 ILE A O 1
ATOM 647 N N . GLY A 1 83 ? -5.177 -8.259 -6.824 1.00 92.31 83 GLY A N 1
ATOM 648 C CA . GLY A 1 83 ? -5.963 -7.918 -8.009 1.00 92.31 83 GLY A CA 1
ATOM 649 C C . GLY A 1 83 ? -7.355 -8.557 -8.034 1.00 92.31 83 GLY A C 1
ATOM 650 O O . GLY A 1 83 ? -8.287 -7.955 -8.563 1.00 92.31 83 GLY A O 1
ATOM 651 N N . ARG A 1 84 ? -7.521 -9.758 -7.462 1.00 90.88 84 ARG A N 1
ATOM 652 C CA . ARG A 1 84 ? -8.824 -10.447 -7.412 1.00 90.88 84 ARG A CA 1
ATOM 653 C C . ARG A 1 84 ? -9.706 -10.006 -6.252 1.00 90.88 84 ARG A C 1
ATOM 655 O O . ARG A 1 84 ? -10.922 -9.951 -6.404 1.00 90.88 84 ARG A O 1
ATOM 662 N N . GLU A 1 85 ? -9.105 -9.784 -5.089 1.00 92.25 85 GLU A N 1
ATOM 663 C CA . GLU A 1 85 ? -9.835 -9.706 -3.816 1.00 92.25 85 GLU A CA 1
ATOM 664 C C . GLU A 1 85 ? -9.624 -8.382 -3.083 1.00 92.25 85 GLU A C 1
ATOM 666 O O . GLU A 1 85 ? -10.321 -8.107 -2.110 1.00 92.25 85 GLU A O 1
ATOM 671 N N . GLY A 1 86 ? -8.670 -7.564 -3.526 1.00 94.31 86 GLY A N 1
ATOM 672 C CA . GLY A 1 86 ? -8.357 -6.288 -2.906 1.00 94.31 86 GLY A CA 1
ATOM 673 C C . GLY A 1 86 ? -9.488 -5.272 -3.048 1.00 94.31 86 GLY A C 1
ATOM 674 O O . GLY A 1 86 ? -10.180 -5.196 -4.064 1.00 94.31 86 GLY A O 1
ATOM 675 N N . VAL A 1 87 ? -9.647 -4.445 -2.019 1.00 95.69 87 VAL A N 1
ATOM 676 C CA . VAL A 1 87 ? -10.555 -3.300 -2.014 1.00 95.69 87 VAL A CA 1
ATOM 677 C C . VAL A 1 87 ? -9.736 -2.043 -2.279 1.00 95.69 87 VAL A C 1
ATOM 679 O O . VAL A 1 87 ? -8.875 -1.666 -1.485 1.00 95.69 87 VAL A O 1
ATOM 682 N N . HIS A 1 88 ? -9.997 -1.389 -3.408 1.00 96.38 88 HIS A N 1
ATOM 683 C CA . HIS A 1 88 ? -9.367 -0.114 -3.750 1.00 96.38 88 HIS A CA 1
ATOM 684 C C . HIS A 1 88 ? -9.751 0.976 -2.741 1.00 96.38 88 HIS A C 1
ATOM 686 O O . HIS A 1 88 ? -10.927 1.130 -2.410 1.00 96.38 88 HIS A O 1
ATOM 692 N N . ILE A 1 89 ? -8.753 1.723 -2.263 1.00 96.06 89 ILE A N 1
ATOM 693 C CA . ILE A 1 89 ? -8.928 2.806 -1.285 1.00 96.06 89 ILE A CA 1
ATOM 694 C C . ILE A 1 89 ? -8.593 4.166 -1.901 1.00 96.06 89 ILE A C 1
ATOM 696 O O . ILE A 1 89 ? -9.319 5.136 -1.684 1.00 96.06 89 ILE A O 1
ATOM 700 N N . PHE A 1 90 ? -7.491 4.262 -2.651 1.00 96.50 90 PHE A N 1
ATOM 701 C CA . PHE A 1 90 ? -7.001 5.538 -3.174 1.00 96.50 90 PHE A CA 1
ATOM 702 C C . PHE A 1 90 ? -6.214 5.383 -4.482 1.00 96.50 90 PHE A C 1
ATOM 704 O O . PHE A 1 90 ? -5.634 4.330 -4.748 1.00 96.50 90 PHE A O 1
ATOM 711 N N . GLY A 1 91 ? -6.174 6.449 -5.287 1.00 95.62 91 GLY A N 1
ATOM 712 C CA . GLY A 1 91 ? -5.391 6.520 -6.522 1.00 95.62 91 GLY A CA 1
ATOM 713 C C . GLY A 1 91 ? -6.069 5.844 -7.715 1.00 95.62 91 GLY A C 1
ATOM 714 O O . GLY A 1 91 ? -7.296 5.744 -7.765 1.00 95.62 91 GLY A O 1
ATOM 715 N N . ASP A 1 92 ? -5.283 5.372 -8.680 1.00 93.88 92 ASP A N 1
ATOM 716 C CA . ASP A 1 92 ? -5.794 4.694 -9.879 1.00 93.88 92 ASP A CA 1
ATOM 717 C C . ASP A 1 92 ? -6.053 3.204 -9.602 1.00 93.88 92 ASP A C 1
ATOM 719 O O . ASP A 1 92 ? -5.124 2.414 -9.438 1.00 93.88 92 ASP A O 1
ATOM 723 N N . SER A 1 93 ? -7.331 2.813 -9.577 1.00 94.06 93 SER A N 1
ATOM 724 C CA . SER A 1 93 ? -7.780 1.448 -9.265 1.00 94.06 93 SER A CA 1
ATOM 725 C C . SER A 1 93 ? -7.299 0.382 -10.250 1.00 94.06 93 SER A C 1
ATOM 727 O O . SER A 1 93 ? -7.263 -0.799 -9.907 1.00 94.06 93 SER A O 1
ATOM 729 N N . HIS A 1 94 ? -6.916 0.774 -11.464 1.00 94.38 94 HIS A N 1
ATOM 730 C CA . HIS A 1 94 ? -6.487 -0.144 -12.513 1.00 94.38 94 HIS A CA 1
ATOM 731 C C . HIS A 1 94 ? -4.967 -0.168 -12.696 1.00 94.38 94 HIS A C 1
ATOM 733 O O . HIS A 1 94 ? -4.481 -0.992 -13.477 1.00 94.38 94 HIS A O 1
ATOM 739 N N . TRP A 1 95 ? -4.213 0.684 -11.991 1.00 95.88 95 TRP A N 1
ATOM 740 C CA . TRP A 1 95 ? -2.770 0.831 -12.188 1.00 95.88 95 TRP A CA 1
ATOM 741 C C . TRP A 1 95 ? -2.020 -0.497 -12.048 1.00 95.88 95 TRP A C 1
ATOM 743 O O . TRP A 1 95 ? -1.360 -0.910 -13.002 1.00 95.88 95 TRP A O 1
ATOM 753 N N . LEU A 1 96 ? -2.212 -1.217 -10.933 1.00 94.56 96 LEU A N 1
ATOM 754 C CA . LEU A 1 96 ? -1.531 -2.494 -10.680 1.00 94.56 96 LEU A CA 1
ATOM 755 C C . LEU A 1 96 ? -1.789 -3.512 -11.798 1.00 94.56 96 LEU A C 1
ATOM 757 O O . LEU A 1 96 ? -0.857 -4.111 -12.327 1.00 94.56 96 LEU A O 1
ATOM 761 N N . SER A 1 97 ? -3.048 -3.658 -12.222 1.00 94.19 97 SER A N 1
ATOM 762 C CA . SER A 1 97 ? -3.402 -4.591 -13.298 1.00 94.19 97 SER A CA 1
ATOM 763 C C . SER A 1 97 ? -2.742 -4.226 -14.631 1.00 94.19 97 SER A C 1
ATOM 765 O O . SER A 1 97 ? -2.246 -5.103 -15.336 1.00 94.19 97 SER A O 1
ATOM 767 N N . ARG A 1 98 ? -2.681 -2.931 -14.978 1.00 94.88 98 ARG A N 1
ATOM 768 C CA . ARG A 1 98 ? -2.038 -2.482 -16.219 1.00 94.88 98 ARG A CA 1
ATOM 769 C C . ARG A 1 98 ? -0.530 -2.696 -16.172 1.00 94.88 98 ARG A C 1
ATOM 771 O O . ARG A 1 98 ? 0.023 -3.163 -17.164 1.00 94.88 98 ARG A O 1
ATOM 778 N N . GLN A 1 99 ? 0.105 -2.410 -15.037 1.00 95.31 99 GLN A N 1
ATOM 779 C CA . GLN A 1 99 ? 1.542 -2.601 -14.850 1.00 95.31 99 GLN A CA 1
ATOM 780 C C . GLN A 1 99 ? 1.936 -4.074 -15.021 1.00 95.31 99 GLN A C 1
ATOM 782 O O . GLN A 1 99 ? 2.819 -4.395 -15.814 1.00 95.31 99 GLN A O 1
ATOM 787 N N . LEU A 1 100 ? 1.237 -4.989 -14.348 1.00 94.06 100 LEU A N 1
ATOM 788 C CA . LEU A 1 100 ? 1.537 -6.423 -14.429 1.00 94.06 100 LEU A CA 1
ATOM 789 C C . LEU A 1 100 ? 1.281 -6.994 -15.832 1.00 94.06 100 LEU A C 1
ATOM 791 O O . LEU A 1 100 ? 2.077 -7.792 -16.333 1.00 94.06 100 LEU A O 1
ATOM 795 N N . ASN A 1 101 ? 0.219 -6.545 -16.508 1.00 92.75 101 ASN A N 1
ATOM 796 C CA . ASN A 1 101 ? -0.066 -6.947 -17.888 1.00 92.75 101 ASN A CA 1
ATOM 797 C C . ASN A 1 101 ? 0.999 -6.439 -18.872 1.00 92.75 101 ASN A C 1
ATOM 799 O O . ASN A 1 101 ? 1.387 -7.170 -19.787 1.00 92.75 101 ASN A O 1
ATOM 803 N N . ALA A 1 102 ? 1.502 -5.216 -18.677 1.00 91.38 102 ALA A N 1
ATOM 804 C CA . ALA A 1 102 ? 2.571 -4.652 -19.498 1.00 91.38 102 ALA A CA 1
ATOM 805 C C . ALA A 1 102 ? 3.884 -5.440 -19.357 1.00 91.38 102 ALA A C 1
ATOM 807 O O . ALA A 1 102 ? 4.575 -5.646 -20.350 1.00 91.38 102 ALA A O 1
ATOM 808 N N . LEU A 1 103 ? 4.192 -5.937 -18.154 1.00 88.50 103 LEU A N 1
ATOM 809 C CA . LEU A 1 103 ? 5.380 -6.760 -17.890 1.00 88.50 103 LEU A CA 1
ATOM 810 C C . LEU A 1 103 ? 5.253 -8.204 -18.404 1.00 88.50 103 LEU A C 1
ATOM 812 O O . LEU A 1 103 ? 6.262 -8.848 -18.679 1.00 88.50 103 LEU A O 1
ATOM 816 N N . THR A 1 104 ? 4.027 -8.717 -18.532 1.00 80.62 104 THR A N 1
ATOM 817 C CA . THR A 1 104 ? 3.765 -10.107 -18.952 1.00 80.62 104 THR A CA 1
ATOM 818 C C . THR A 1 104 ? 3.591 -10.244 -20.468 1.00 80.62 104 THR A C 1
ATOM 820 O O . THR A 1 104 ? 3.744 -11.336 -21.012 1.00 80.62 104 THR A O 1
ATOM 823 N N . THR A 1 105 ? 3.284 -9.153 -21.177 1.00 71.00 105 THR A N 1
ATOM 824 C CA . THR A 1 105 ? 3.137 -9.176 -22.638 1.00 71.00 105 THR A CA 1
ATOM 825 C C . THR A 1 105 ? 4.524 -9.227 -23.290 1.00 71.00 105 THR A C 1
ATOM 827 O O . THR A 1 105 ? 5.263 -8.245 -23.192 1.00 71.00 105 THR A O 1
ATOM 830 N N . PRO A 1 106 ? 4.916 -10.324 -23.971 1.00 56.97 106 PRO A N 1
ATOM 831 C CA . PRO A 1 106 ? 6.185 -10.356 -24.680 1.00 56.97 106 PRO A CA 1
ATOM 832 C C . PRO A 1 106 ? 6.156 -9.299 -25.783 1.00 56.97 106 PRO A C 1
ATOM 834 O O . PRO A 1 106 ? 5.250 -9.278 -26.617 1.00 56.97 106 PRO A O 1
ATOM 837 N N . SER A 1 107 ? 7.150 -8.413 -25.765 1.00 55.09 107 SER A N 1
ATOM 838 C CA . SER A 1 107 ? 7.368 -7.421 -26.812 1.00 55.09 107 SER A CA 1
ATOM 839 C C . SER A 1 107 ? 7.528 -8.157 -28.146 1.00 55.09 107 SER A C 1
ATOM 841 O O . SER A 1 107 ? 8.557 -8.785 -28.399 1.00 55.09 107 SER A O 1
ATOM 843 N N . LEU A 1 108 ? 6.478 -8.161 -28.972 1.00 55.09 108 LEU A N 1
ATOM 844 C CA . LEU A 1 108 ? 6.540 -8.660 -30.341 1.00 55.09 108 LEU A CA 1
ATOM 845 C C . LEU A 1 108 ? 7.467 -7.718 -31.115 1.00 55.09 108 LEU A C 1
ATOM 847 O O . LEU A 1 108 ? 7.058 -6.643 -31.546 1.00 55.09 108 LEU A O 1
ATOM 851 N N . MET A 1 109 ? 8.735 -8.108 -31.238 1.00 44.66 109 MET A N 1
ATOM 852 C CA . MET A 1 109 ? 9.699 -7.438 -32.105 1.00 44.66 109 MET A CA 1
ATOM 853 C C . MET A 1 109 ? 9.184 -7.498 -33.552 1.00 44.66 109 MET A C 1
ATOM 855 O O . MET A 1 109 ? 8.896 -8.599 -34.031 1.00 44.66 109 MET A O 1
ATOM 859 N N . PRO A 1 110 ? 9.059 -6.366 -34.265 1.00 54.44 110 PRO A N 1
ATOM 860 C CA . PRO A 1 110 ? 8.816 -6.403 -35.699 1.00 54.44 110 PRO A CA 1
ATOM 861 C C . PRO A 1 110 ? 10.081 -6.927 -36.401 1.00 54.44 110 PRO A C 1
ATOM 863 O O . PRO A 1 110 ? 11.178 -6.428 -36.152 1.00 54.44 110 PRO A O 1
ATOM 866 N N . THR A 1 111 ? 9.912 -7.962 -37.227 1.00 60.53 111 THR A N 1
ATOM 867 C CA . THR A 1 111 ? 10.919 -8.488 -38.171 1.00 60.53 111 THR A CA 1
ATOM 868 C C . THR A 1 111 ? 11.230 -7.509 -39.287 1.00 60.53 111 THR A C 1
ATOM 870 O O . THR A 1 111 ? 10.256 -6.896 -39.784 1.00 60.53 111 THR A O 1
#

Radius of gyration: 15.64 Å; Cα contacts (8 Å, |Δi|>4): 157; chains: 1; bounding box: 27×33×56 Å

Foldseek 3Di:
DDDPPQVFAFQWKWWADCVLVVNDDLADETEIETEGAPPDDPSVVVVVVVVQVVVCVVRVYRYHYDYDHLVRQEDDVVLVRCLVRIDTDDHDNCVSVVSHVVRPDPPPDDD